Protein AF-A0A955ERN3-F1 (afdb_monomer_lite)

Structure (mmCIF, N/CA/C/O backbone):
data_AF-A0A955ERN3-F1
#
_entry.id   AF-A0A955ERN3-F1
#
loop_
_atom_site.group_PDB
_atom_site.id
_atom_site.type_symbol
_atom_site.label_atom_id
_atom_site.label_alt_id
_atom_site.label_comp_id
_atom_site.label_asym_id
_atom_site.label_entity_id
_atom_site.label_seq_id
_atom_site.pdbx_PDB_ins_code
_atom_site.Cartn_x
_atom_site.Cartn_y
_atom_site.Cartn_z
_atom_site.occupancy
_atom_site.B_iso_or_equiv
_atom_site.auth_seq_id
_atom_site.auth_comp_id
_atom_site.auth_asym_id
_atom_site.auth_atom_id
_atom_site.pdbx_PDB_model_num
ATOM 1 N N . MET A 1 1 ? -17.187 -28.758 -18.424 1.00 38.84 1 MET A N 1
ATOM 2 C CA . MET A 1 1 ? -16.255 -27.764 -18.999 1.00 38.84 1 MET A CA 1
ATOM 3 C C . MET A 1 1 ? -15.702 -26.942 -17.848 1.00 38.84 1 MET A C 1
ATOM 5 O O . MET A 1 1 ? -16.464 -26.212 -17.231 1.00 38.84 1 MET A O 1
ATOM 9 N N . ALA A 1 2 ? -14.441 -27.148 -17.463 1.00 47.78 2 ALA A N 1
ATOM 10 C CA . ALA A 1 2 ? -13.826 -26.380 -16.383 1.00 47.78 2 ALA A CA 1
ATOM 11 C C . ALA A 1 2 ? -13.717 -24.915 -16.829 1.00 47.78 2 ALA A C 1
ATOM 13 O O . ALA A 1 2 ? -13.055 -24.626 -17.822 1.00 47.78 2 ALA A O 1
ATOM 14 N N . SER A 1 3 ? -14.407 -24.007 -16.138 1.00 50.03 3 SER A N 1
ATOM 15 C CA . SER A 1 3 ? -14.310 -22.571 -16.395 1.00 50.03 3 SER A CA 1
ATOM 16 C C . SER A 1 3 ? -12.889 -22.122 -16.064 1.00 50.03 3 SER A C 1
ATOM 18 O O . SER A 1 3 ? -12.560 -21.887 -14.902 1.00 50.03 3 SER A O 1
ATOM 20 N N . SER A 1 4 ? -12.025 -22.031 -17.074 1.00 58.22 4 SER A N 1
ATOM 21 C CA . SER A 1 4 ? -10.738 -21.351 -16.960 1.00 58.22 4 SER A CA 1
ATOM 22 C C . SER A 1 4 ? -10.998 -19.960 -16.383 1.00 58.22 4 SER A C 1
ATOM 24 O O . SER A 1 4 ? -11.773 -19.209 -16.977 1.00 58.22 4 SER A O 1
ATOM 26 N N . LYS A 1 5 ? -10.413 -19.629 -15.221 1.00 67.31 5 LYS A N 1
ATOM 27 C CA . LYS A 1 5 ? -10.492 -18.279 -14.635 1.00 67.31 5 LYS A CA 1
ATOM 28 C C . LYS A 1 5 ? -10.195 -17.263 -15.740 1.00 67.31 5 LYS A C 1
ATOM 30 O O . LYS A 1 5 ? -9.083 -17.245 -16.265 1.00 67.31 5 LYS A O 1
ATOM 35 N N . ALA A 1 6 ? -11.197 -16.479 -16.132 1.00 81.50 6 ALA A N 1
ATOM 36 C CA . ALA A 1 6 ? -11.049 -15.519 -17.213 1.00 81.50 6 ALA A CA 1
ATOM 37 C C . ALA A 1 6 ? -10.002 -14.473 -16.805 1.00 81.50 6 ALA A C 1
ATOM 39 O O . ALA A 1 6 ? -10.156 -13.793 -15.791 1.00 81.50 6 ALA A O 1
ATOM 40 N N . VAL A 1 7 ? -8.911 -14.376 -17.568 1.00 84.00 7 VAL A N 1
ATOM 41 C CA . VAL A 1 7 ? -7.880 -13.355 -17.359 1.00 84.00 7 VAL A CA 1
ATOM 42 C C . VAL A 1 7 ? -8.297 -12.104 -18.121 1.00 84.00 7 VAL A C 1
ATOM 44 O O . VAL A 1 7 ? -8.283 -12.087 -19.351 1.00 84.00 7 VAL A O 1
ATOM 47 N N . THR A 1 8 ? -8.643 -11.044 -17.395 1.00 90.56 8 THR A N 1
ATOM 48 C CA . THR A 1 8 ? -8.971 -9.744 -17.993 1.00 90.56 8 THR A CA 1
ATOM 49 C C . THR A 1 8 ? -7.722 -8.873 -18.054 1.00 90.56 8 THR A C 1
ATOM 51 O O . THR A 1 8 ? -7.165 -8.492 -17.025 1.00 90.56 8 THR A O 1
ATOM 54 N N . ARG A 1 9 ? -7.269 -8.531 -19.266 1.00 90.50 9 ARG A N 1
ATOM 55 C CA . ARG A 1 9 ? -6.126 -7.629 -19.462 1.00 90.50 9 ARG A CA 1
ATOM 56 C C . ARG A 1 9 ? -6.530 -6.191 -19.150 1.00 90.50 9 ARG A C 1
ATOM 58 O O . ARG A 1 9 ? -7.452 -5.662 -19.761 1.00 90.50 9 ARG A O 1
ATOM 65 N N . GLN A 1 10 ? -5.775 -5.542 -18.270 1.00 89.56 10 GLN A N 1
ATOM 66 C CA . GLN A 1 10 ? -5.902 -4.114 -17.990 1.00 89.56 10 GLN A CA 1
ATOM 67 C C . GLN A 1 10 ? -4.603 -3.390 -18.358 1.00 89.56 10 GLN A C 1
ATOM 69 O O . GLN A 1 10 ? -3.508 -3.892 -18.100 1.00 89.56 10 GLN A O 1
ATOM 74 N N . SER A 1 11 ? -4.730 -2.216 -18.979 1.00 92.81 11 SER A N 1
ATOM 75 C CA . SER A 1 11 ? -3.608 -1.334 -19.312 1.00 92.81 11 SER A CA 1
ATOM 76 C C . SER A 1 11 ? -3.699 -0.088 -18.447 1.00 92.81 11 SER A C 1
ATOM 78 O O . SER A 1 11 ? -4.718 0.597 -18.468 1.00 92.81 11 SER A O 1
ATOM 80 N N . VAL A 1 12 ? -2.633 0.217 -17.710 1.00 91.12 12 VAL A N 1
ATOM 81 C CA . VAL A 1 12 ? -2.566 1.392 -16.836 1.00 91.12 12 VAL A CA 1
ATOM 82 C C . VAL A 1 12 ? -1.288 2.175 -17.103 1.00 91.12 12 VAL A C 1
ATOM 84 O O . VAL A 1 12 ? -0.211 1.597 -17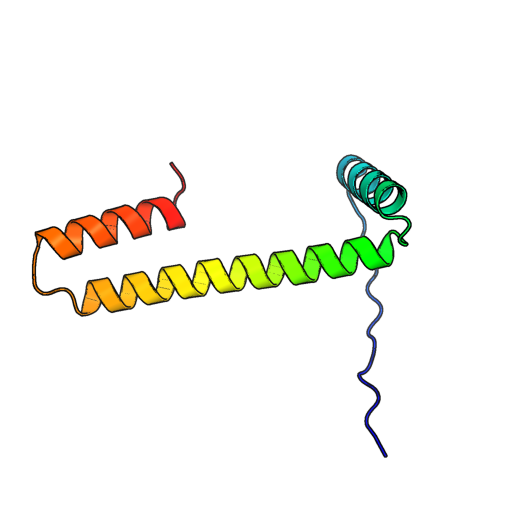.261 1.00 91.12 12 VAL A O 1
ATOM 87 N N . SER A 1 13 ? -1.405 3.499 -17.148 1.00 95.81 13 SER A N 1
ATOM 88 C CA . SER A 1 13 ? -0.257 4.397 -17.257 1.00 95.81 13 SER A CA 1
ATOM 89 C C . SER A 1 13 ? 0.332 4.638 -15.873 1.00 95.81 13 SER A C 1
ATOM 91 O O . SER A 1 13 ? -0.361 5.095 -14.967 1.00 95.81 13 SER A O 1
ATOM 93 N N . LEU A 1 14 ? 1.620 4.341 -15.703 1.00 95.25 14 LEU A N 1
ATOM 94 C CA . LEU A 1 14 ? 2.328 4.580 -14.448 1.00 95.25 14 LEU A CA 1
ATOM 95 C C . LEU A 1 14 ? 3.107 5.901 -14.522 1.00 95.25 14 LEU A C 1
ATOM 97 O O . LEU A 1 14 ? 3.834 6.110 -15.498 1.00 95.25 14 LEU A O 1
ATOM 101 N N . PRO A 1 15 ? 3.054 6.756 -13.483 1.00 97.88 15 PRO A N 1
ATOM 102 C CA . PRO A 1 15 ? 3.956 7.897 -13.369 1.00 97.88 15 PRO A CA 1
ATOM 103 C C . PRO A 1 15 ? 5.420 7.458 -13.489 1.00 97.88 15 PRO A C 1
ATOM 105 O O . PRO A 1 15 ? 5.806 6.406 -12.971 1.00 97.88 15 PRO A O 1
ATOM 108 N N . ALA A 1 16 ? 6.264 8.275 -14.125 1.00 97.88 16 ALA A N 1
ATOM 109 C CA . ALA A 1 16 ? 7.645 7.901 -14.455 1.00 97.88 16 ALA A CA 1
ATOM 110 C C . ALA A 1 16 ? 8.464 7.432 -13.234 1.00 97.88 16 ALA A C 1
ATOM 112 O O . ALA A 1 16 ? 9.235 6.470 -13.316 1.00 97.88 16 ALA A O 1
ATOM 113 N N . ALA A 1 17 ? 8.266 8.074 -12.078 1.00 97.38 17 ALA A N 1
ATOM 114 C CA . ALA A 1 17 ? 8.905 7.685 -10.824 1.00 97.38 17 ALA A CA 1
ATOM 115 C C . ALA A 1 17 ? 8.473 6.285 -10.352 1.00 97.38 17 ALA A C 1
ATOM 117 O O . ALA A 1 17 ? 9.317 5.478 -9.954 1.00 97.38 17 ALA A O 1
ATOM 118 N N . LEU A 1 18 ? 7.180 5.960 -10.447 1.00 96.88 18 LEU A N 1
ATOM 119 C CA . LEU A 1 18 ? 6.656 4.648 -10.073 1.00 96.88 18 LEU A CA 1
ATOM 120 C C . LEU A 1 18 ? 7.116 3.566 -11.059 1.00 96.88 18 LEU A C 1
ATOM 122 O O . LEU A 1 18 ? 7.589 2.514 -10.633 1.00 96.88 18 LEU A O 1
ATOM 126 N N . ALA A 1 19 ? 7.088 3.849 -12.364 1.00 97.44 19 ALA A N 1
ATOM 127 C CA . ALA A 1 19 ? 7.585 2.931 -13.389 1.00 97.44 19 ALA A CA 1
ATOM 128 C C . ALA A 1 19 ? 9.066 2.559 -13.170 1.00 97.44 19 ALA A C 1
ATOM 130 O O . ALA A 1 19 ? 9.451 1.395 -13.312 1.00 97.44 19 ALA A O 1
ATOM 131 N N . ARG A 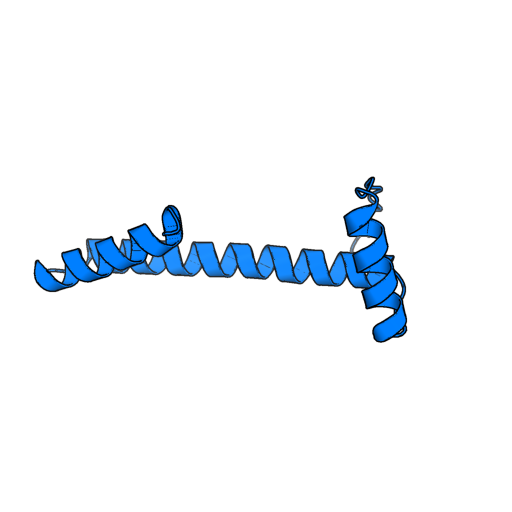1 20 ? 9.905 3.528 -12.765 1.00 98.12 20 ARG A N 1
ATOM 132 C CA . ARG A 1 20 ? 11.307 3.283 -12.374 1.00 98.12 20 ARG A CA 1
ATOM 133 C C . ARG A 1 20 ? 11.418 2.337 -11.176 1.00 98.12 20 ARG A C 1
ATOM 135 O O . ARG A 1 20 ? 12.225 1.410 -11.229 1.00 98.12 20 ARG A O 1
ATOM 142 N N . ARG A 1 21 ? 10.608 2.537 -10.129 1.00 97.62 21 ARG A N 1
ATOM 143 C CA . ARG A 1 21 ? 10.590 1.673 -8.931 1.00 97.62 21 ARG A CA 1
ATOM 144 C C . ARG A 1 21 ? 10.172 0.243 -9.275 1.00 97.62 21 ARG A C 1
ATOM 146 O O . ARG A 1 21 ? 10.861 -0.695 -8.883 1.00 97.62 21 ARG A O 1
ATOM 153 N N . VAL A 1 22 ? 9.120 0.076 -10.078 1.00 97.44 22 VAL A N 1
ATOM 154 C CA . VAL A 1 22 ? 8.669 -1.241 -10.562 1.00 97.44 22 VAL A CA 1
ATOM 155 C C . VAL A 1 22 ? 9.766 -1.930 -11.376 1.00 97.44 22 VAL A C 1
ATOM 157 O O . VAL A 1 22 ? 10.039 -3.109 -11.165 1.00 97.44 22 VAL A O 1
ATOM 160 N N . ARG A 1 23 ? 10.453 -1.203 -12.271 1.00 97.81 23 ARG A N 1
ATOM 161 C CA . ARG A 1 23 ? 11.588 -1.744 -13.041 1.00 97.81 23 ARG A CA 1
ATOM 162 C C . ARG A 1 23 ? 12.726 -2.224 -12.140 1.00 97.81 23 ARG A C 1
ATOM 164 O O . ARG A 1 23 ? 13.268 -3.300 -12.378 1.00 97.81 23 ARG A O 1
ATOM 171 N N . ALA A 1 24 ? 13.086 -1.439 -11.126 1.00 98.12 24 ALA A N 1
ATOM 172 C CA . ALA A 1 24 ? 14.138 -1.803 -10.184 1.00 98.12 24 ALA A CA 1
ATOM 173 C C . ALA A 1 24 ? 13.766 -3.062 -9.381 1.00 98.12 24 ALA A C 1
ATOM 175 O O . ALA A 1 24 ? 14.570 -3.989 -9.301 1.00 98.12 24 ALA A O 1
ATOM 176 N N . ALA A 1 25 ? 12.531 -3.138 -8.873 1.00 97.56 25 ALA A N 1
ATOM 177 C CA . ALA A 1 25 ? 12.023 -4.303 -8.147 1.00 97.56 25 ALA A CA 1
ATOM 178 C C . ALA A 1 25 ? 11.984 -5.569 -9.021 1.00 97.56 25 ALA A C 1
ATOM 180 O O . ALA A 1 25 ? 12.423 -6.635 -8.592 1.00 97.56 25 ALA A O 1
ATOM 181 N N . ALA A 1 26 ? 11.528 -5.441 -10.270 1.00 98.12 26 ALA A N 1
ATOM 182 C CA . ALA A 1 26 ? 11.523 -6.523 -11.252 1.00 98.12 26 ALA A CA 1
ATOM 183 C C . ALA A 1 26 ? 12.937 -7.060 -11.518 1.00 98.12 26 ALA A C 1
ATOM 185 O O . ALA A 1 26 ? 13.159 -8.269 -11.456 1.00 98.12 26 ALA A O 1
ATOM 186 N N . LYS A 1 27 ? 13.914 -6.163 -11.723 1.00 98.06 27 LYS A N 1
ATOM 187 C CA . LYS A 1 27 ? 15.322 -6.536 -11.925 1.00 98.06 27 LYS A CA 1
ATOM 188 C C . LYS A 1 27 ? 15.906 -7.247 -10.703 1.00 98.06 27 LYS A C 1
ATOM 190 O O . LYS A 1 27 ? 16.548 -8.279 -10.866 1.00 98.06 27 LYS A O 1
ATOM 195 N N . ALA A 1 28 ? 15.665 -6.724 -9.500 1.00 97.94 28 ALA A N 1
ATOM 196 C CA . ALA A 1 28 ? 16.165 -7.311 -8.257 1.00 97.94 28 ALA A CA 1
ATOM 197 C C . ALA A 1 28 ? 15.637 -8.737 -8.029 1.00 97.94 28 ALA A C 1
ATOM 199 O O . ALA A 1 28 ? 16.376 -9.605 -7.576 1.00 97.94 28 ALA A O 1
ATOM 200 N N . ARG A 1 29 ? 14.373 -8.991 -8.393 1.00 96.75 29 ARG A N 1
ATOM 201 C CA . ARG A 1 29 ? 13.693 -10.278 -8.175 1.00 96.75 29 ARG A CA 1
ATOM 202 C C . ARG A 1 29 ? 13.729 -11.217 -9.388 1.00 96.75 29 ARG A C 1
ATOM 204 O O . ARG A 1 29 ? 13.210 -12.320 -9.297 1.00 96.75 29 ARG A O 1
ATOM 211 N N . ARG A 1 30 ? 14.333 -10.798 -10.510 1.00 97.19 30 ARG A N 1
ATOM 212 C CA . ARG A 1 30 ? 14.342 -11.521 -11.802 1.00 97.19 30 ARG A CA 1
ATOM 213 C C . ARG A 1 30 ? 12.935 -11.894 -12.300 1.00 97.19 30 ARG A C 1
ATOM 215 O O . ARG A 1 30 ? 12.729 -12.965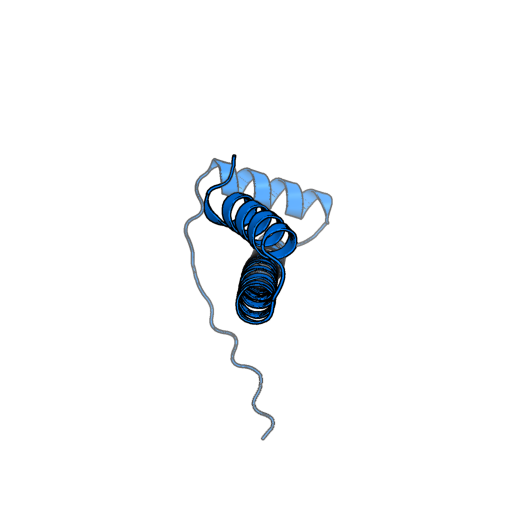 -12.861 1.00 97.19 30 ARG A O 1
ATOM 222 N N . LEU A 1 31 ? 11.972 -10.997 -12.101 1.00 97.44 31 LEU A N 1
ATOM 223 C CA . LEU A 1 31 ? 10.579 -11.159 -12.530 1.00 97.44 31 LEU A CA 1
ATOM 224 C C . LEU A 1 31 ? 10.223 -10.146 -13.620 1.00 97.44 31 LEU A C 1
ATOM 226 O O . LEU A 1 31 ? 10.899 -9.131 -13.791 1.00 97.44 31 LEU A O 1
ATOM 230 N N . SER A 1 32 ? 9.132 -10.395 -14.349 1.00 97.31 32 SER A N 1
ATOM 231 C CA . SER A 1 32 ? 8.580 -9.392 -15.262 1.00 97.31 32 SER A CA 1
ATOM 232 C C . SER A 1 32 ? 7.968 -8.227 -14.477 1.00 97.31 32 SER A C 1
ATOM 234 O O . SER A 1 32 ? 7.466 -8.395 -13.363 1.00 97.31 32 SER A O 1
ATOM 236 N N . GLN A 1 33 ? 7.959 -7.031 -15.073 1.00 95.88 33 GLN A N 1
ATOM 237 C CA . GLN A 1 33 ? 7.299 -5.871 -14.464 1.00 95.88 33 GLN A CA 1
ATOM 238 C C . GLN A 1 33 ? 5.813 -6.139 -14.207 1.00 95.88 33 GLN A C 1
ATOM 240 O O . GLN A 1 33 ? 5.312 -5.787 -13.146 1.00 95.88 33 GLN A O 1
ATOM 245 N N . SER A 1 34 ? 5.130 -6.812 -15.138 1.00 95.00 34 SER A N 1
ATOM 246 C CA . SER A 1 34 ? 3.729 -7.205 -14.975 1.00 95.00 34 SER A CA 1
ATOM 247 C C . SER A 1 34 ? 3.522 -8.099 -13.754 1.00 95.00 34 SER A C 1
ATOM 249 O O . SER A 1 34 ? 2.578 -7.871 -13.008 1.00 95.00 34 SER A O 1
ATOM 251 N N . ARG A 1 35 ? 4.416 -9.066 -13.498 1.00 95.56 35 ARG A N 1
ATOM 252 C CA . ARG A 1 35 ? 4.311 -9.933 -12.316 1.00 95.56 35 ARG A CA 1
ATOM 253 C C . ARG A 1 35 ? 4.485 -9.149 -11.018 1.00 95.56 35 ARG A C 1
ATOM 255 O O . ARG A 1 35 ? 3.703 -9.338 -10.097 1.00 95.56 35 ARG A O 1
ATOM 262 N N . ILE A 1 36 ? 5.455 -8.235 -10.977 1.00 97.06 36 ILE A N 1
ATOM 263 C CA . ILE A 1 36 ? 5.643 -7.339 -9.829 1.00 97.06 36 ILE A CA 1
ATOM 264 C C . ILE A 1 36 ? 4.404 -6.473 -9.594 1.00 97.06 36 ILE A C 1
ATOM 266 O O . ILE A 1 36 ? 3.996 -6.313 -8.452 1.00 97.06 36 ILE A O 1
ATOM 270 N N . ILE A 1 37 ? 3.802 -5.921 -1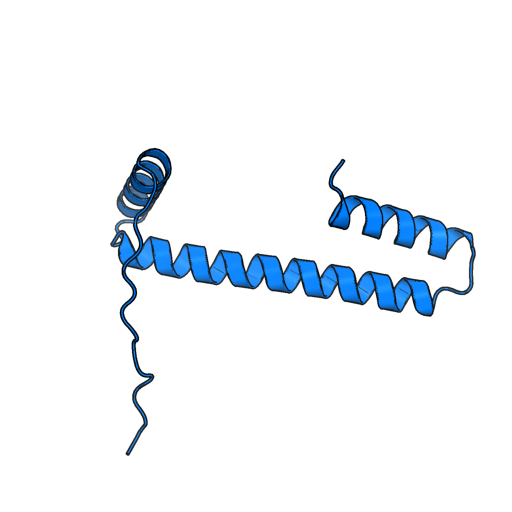0.651 1.00 95.94 37 ILE A N 1
ATOM 271 C CA . ILE A 1 37 ? 2.596 -5.091 -10.525 1.00 95.94 37 ILE A CA 1
ATOM 272 C C . ILE A 1 37 ? 1.445 -5.905 -9.932 1.00 95.94 37 ILE A C 1
ATOM 274 O O . ILE A 1 37 ? 0.820 -5.433 -8.992 1.00 95.94 37 ILE A O 1
ATOM 278 N N . VAL A 1 38 ? 1.194 -7.116 -10.437 1.00 95.44 38 VAL A N 1
ATOM 279 C CA . VAL A 1 38 ? 0.137 -7.995 -9.910 1.00 95.44 38 VAL A CA 1
ATOM 280 C C . VAL A 1 38 ? 0.352 -8.273 -8.423 1.00 95.44 38 VAL A C 1
ATOM 282 O O . VAL A 1 38 ? -0.546 -8.013 -7.635 1.00 95.44 38 VAL A O 1
ATOM 285 N N . GLU A 1 39 ? 1.556 -8.690 -8.024 1.00 95.44 39 GLU A N 1
ATOM 286 C CA . GLU A 1 39 ? 1.856 -8.990 -6.615 1.00 95.44 39 GLU A CA 1
ATOM 287 C C . GLU A 1 39 ? 1.720 -7.763 -5.704 1.00 95.44 39 GLU A C 1
ATOM 289 O O . GLU A 1 39 ? 1.227 -7.866 -4.585 1.00 95.44 39 GLU A O 1
ATOM 294 N N . LEU A 1 40 ? 2.148 -6.585 -6.170 1.00 95.44 40 LEU A N 1
ATOM 295 C CA . LEU A 1 40 ? 2.003 -5.344 -5.407 1.00 95.44 40 LEU A CA 1
ATOM 296 C C . LEU A 1 40 ? 0.537 -4.921 -5.271 1.00 95.44 40 LEU A C 1
ATOM 298 O O . LEU A 1 40 ? 0.168 -4.362 -4.242 1.00 95.44 40 LEU A O 1
ATOM 302 N N . VAL A 1 41 ? -0.288 -5.170 -6.291 1.00 95.44 41 VAL A N 1
ATOM 303 C CA . VAL A 1 41 ? -1.730 -4.899 -6.242 1.00 95.44 41 VAL A CA 1
ATOM 304 C C . VAL A 1 41 ? -2.424 -5.876 -5.297 1.00 95.44 41 VAL A C 1
ATOM 306 O O . VAL A 1 41 ? -3.186 -5.427 -4.451 1.00 95.44 41 VAL A O 1
ATOM 309 N N . GLU A 1 42 ? -2.127 -7.175 -5.385 1.00 96.19 42 GLU A N 1
ATOM 310 C CA . GLU A 1 42 ? -2.654 -8.199 -4.470 1.00 96.19 42 GLU A CA 1
ATOM 311 C C . GLU A 1 42 ? -2.314 -7.850 -3.014 1.00 96.19 42 GLU A C 1
ATOM 313 O O . GLU A 1 42 ? -3.213 -7.690 -2.190 1.00 96.19 42 GLU A O 1
ATOM 318 N N . LEU A 1 43 ? -1.034 -7.591 -2.724 1.00 96.44 43 LEU A N 1
ATOM 319 C CA . LEU A 1 43 ? -0.583 -7.196 -1.389 1.00 96.44 43 LEU A CA 1
ATOM 320 C C . LEU A 1 43 ? -1.219 -5.879 -0.920 1.00 96.44 43 LEU A C 1
ATOM 322 O O . LEU A 1 43 ? -1.541 -5.726 0.258 1.00 96.44 43 LEU A O 1
ATOM 326 N N . GLY A 1 44 ? -1.382 -4.911 -1.826 1.00 95.62 44 GLY A N 1
ATOM 327 C CA . GLY A 1 44 ? -2.018 -3.632 -1.523 1.00 95.62 44 GLY A CA 1
ATOM 328 C C . GLY A 1 44 ? -3.484 -3.796 -1.126 1.00 95.62 44 GLY A C 1
ATOM 329 O O . GLY A 1 44 ? -3.910 -3.224 -0.125 1.00 95.62 44 GLY A O 1
ATOM 330 N N . LEU A 1 45 ? -4.232 -4.619 -1.864 1.00 96.06 45 LEU A N 1
ATOM 331 C CA . LEU A 1 45 ? -5.631 -4.930 -1.565 1.00 96.06 45 LEU A CA 1
ATOM 332 C C . LEU A 1 45 ? -5.765 -5.695 -0.245 1.00 96.06 45 LEU A C 1
ATOM 334 O O . LEU A 1 45 ? -6.582 -5.325 0.593 1.00 96.06 45 LEU A O 1
ATOM 338 N N . GLU A 1 46 ? -4.919 -6.698 -0.008 1.00 95.62 46 GLU A N 1
ATOM 339 C CA . GLU A 1 46 ? -4.885 -7.429 1.265 1.00 95.62 46 GLU A CA 1
ATOM 340 C C . GLU A 1 46 ? -4.518 -6.523 2.447 1.00 95.62 46 GLU A C 1
ATOM 342 O O . GLU A 1 46 ? -5.029 -6.689 3.553 1.00 95.62 46 GLU A O 1
ATOM 347 N N . SER A 1 47 ? -3.621 -5.554 2.247 1.00 94.69 47 SER A N 1
ATOM 348 C CA . SER A 1 47 ? -3.281 -4.574 3.280 1.00 94.69 47 SER A CA 1
ATOM 349 C C . SER A 1 47 ? -4.470 -3.681 3.623 1.00 94.69 47 SER A C 1
ATOM 351 O O . SER A 1 47 ? -4.736 -3.472 4.803 1.00 94.69 47 SER A O 1
ATOM 353 N N . GLN A 1 48 ? -5.196 -3.195 2.612 1.00 91.81 48 GLN A N 1
ATOM 354 C CA . GLN A 1 48 ? -6.398 -2.384 2.817 1.00 91.81 48 GLN A CA 1
ATOM 355 C C . GLN A 1 48 ? -7.502 -3.176 3.520 1.00 91.81 48 GLN A C 1
ATOM 357 O O . GLN A 1 48 ? -8.162 -2.650 4.411 1.00 91.81 48 GLN A O 1
ATOM 362 N N . GLU A 1 49 ? -7.690 -4.444 3.156 1.00 93.75 49 GLU A N 1
ATOM 363 C CA . GLU A 1 49 ? -8.690 -5.297 3.797 1.00 93.75 49 GLU A CA 1
ATOM 364 C C . GLU A 1 49 ? -8.342 -5.574 5.263 1.00 93.75 49 GLU A C 1
ATOM 366 O O . GLU A 1 49 ? -9.201 -5.467 6.133 1.00 93.75 49 GLU A O 1
ATOM 371 N N . ARG A 1 50 ? -7.066 -5.841 5.573 1.00 92.44 50 ARG A N 1
ATOM 372 C CA . ARG A 1 50 ? -6.609 -6.011 6.963 1.00 92.44 50 ARG A CA 1
ATOM 373 C C . ARG A 1 50 ? -6.799 -4.751 7.801 1.00 92.44 50 ARG A C 1
ATOM 375 O O . ARG A 1 50 ? -7.176 -4.849 8.965 1.00 92.44 50 ARG A O 1
ATOM 382 N N . GLU A 1 51 ? -6.540 -3.581 7.227 1.00 90.12 51 GLU A N 1
ATOM 383 C CA . GLU A 1 51 ? -6.751 -2.300 7.905 1.00 90.12 51 GLU A CA 1
ATOM 384 C C . GLU A 1 51 ? -8.238 -2.056 8.196 1.00 90.12 51 GLU A C 1
ATOM 386 O O . GLU A 1 51 ? -8.594 -1.712 9.323 1.00 90.12 51 GLU A O 1
ATOM 391 N N . ARG A 1 52 ? -9.118 -2.343 7.226 1.00 90.56 52 ARG A N 1
ATOM 392 C CA . ARG A 1 52 ? -10.577 -2.295 7.417 1.00 90.56 52 ARG A CA 1
ATOM 393 C C . ARG A 1 52 ? -11.053 -3.282 8.476 1.00 90.56 52 ARG A C 1
ATOM 395 O O . ARG A 1 52 ? -11.810 -2.892 9.358 1.00 90.56 52 ARG A O 1
ATOM 402 N N . ALA A 1 53 ? -10.592 -4.530 8.430 1.00 92.31 53 ALA A N 1
ATOM 403 C CA . ALA A 1 53 ? -10.964 -5.548 9.408 1.00 92.31 53 ALA A CA 1
ATOM 404 C C . ALA A 1 53 ? -10.572 -5.130 10.833 1.00 92.31 53 ALA A C 1
ATOM 406 O O . ALA A 1 53 ? -11.398 -5.201 11.739 1.00 92.31 53 ALA A O 1
ATOM 407 N N . ARG A 1 54 ? -9.352 -4.605 11.020 1.00 90.25 54 ARG A N 1
ATOM 408 C CA . ARG A 1 54 ? -8.898 -4.081 12.317 1.00 90.25 54 ARG A CA 1
ATOM 409 C C . ARG A 1 54 ? -9.741 -2.898 12.789 1.00 90.25 54 ARG A C 1
ATOM 411 O O . ARG A 1 54 ? -10.080 -2.816 13.964 1.00 90.25 54 ARG A O 1
ATOM 418 N N . TYR A 1 55 ? -10.080 -1.980 11.885 1.00 89.75 55 TYR A N 1
ATOM 419 C CA . TYR A 1 55 ? -10.955 -0.855 12.208 1.00 89.75 55 TYR A CA 1
ATOM 420 C C . TYR A 1 55 ? -12.339 -1.333 12.674 1.00 89.75 55 TYR A C 1
ATOM 422 O O . TYR A 1 55 ? -12.843 -0.868 13.693 1.00 89.75 55 TYR A O 1
ATOM 430 N N . HIS A 1 56 ? -12.926 -2.304 11.969 1.00 91.19 56 HIS A N 1
ATOM 431 C CA . HIS A 1 56 ? -14.217 -2.891 12.330 1.00 91.19 56 HIS A CA 1
ATOM 432 C C . HIS A 1 56 ? -14.163 -3.616 13.681 1.00 91.19 56 HIS A C 1
ATOM 434 O O . HIS A 1 56 ? -15.051 -3.419 14.506 1.00 91.19 56 HIS A O 1
ATOM 440 N N . GLU A 1 57 ? -13.108 -4.389 13.944 1.00 92.38 57 GLU A N 1
ATOM 441 C CA . GLU A 1 57 ? -12.910 -5.068 15.230 1.00 92.38 57 GLU A CA 1
ATOM 442 C C . GLU A 1 57 ? -12.871 -4.069 16.395 1.00 92.38 57 GLU A C 1
ATOM 444 O O . GLU A 1 57 ? -13.541 -4.266 17.407 1.00 92.38 57 GLU A O 1
ATOM 449 N N . LEU A 1 58 ? -12.150 -2.957 16.235 1.00 89.75 58 LEU A N 1
ATOM 450 C CA . LEU A 1 58 ? -12.096 -1.901 17.246 1.00 89.75 58 LEU A CA 1
ATOM 451 C C . LEU A 1 58 ? -13.456 -1.216 17.446 1.00 89.75 58 LEU A C 1
ATOM 453 O O . LEU A 1 58 ? -13.808 -0.881 18.574 1.00 89.75 58 LEU A O 1
ATOM 457 N N . LEU A 1 59 ? -14.255 -1.030 16.390 1.00 90.75 59 LEU A N 1
ATOM 458 C CA . LEU A 1 59 ? -15.621 -0.514 16.530 1.00 90.75 59 LEU A CA 1
ATOM 459 C C . LEU A 1 59 ? -16.525 -1.477 17.308 1.00 90.75 59 LEU A C 1
ATOM 461 O O . LEU A 1 59 ? -17.298 -1.034 18.159 1.00 90.75 59 LEU A O 1
ATOM 465 N N . ASP A 1 60 ? -16.429 -2.780 17.050 1.00 90.44 60 ASP A N 1
ATOM 466 C CA . ASP A 1 60 ? -17.202 -3.781 17.786 1.00 90.44 60 ASP A CA 1
ATOM 467 C C . ASP A 1 60 ? -16.772 -3.852 19.257 1.00 90.44 60 ASP A C 1
ATOM 469 O O . ASP A 1 60 ? -17.628 -3.855 20.147 1.00 90.44 60 ASP A O 1
ATOM 473 N N . GLN A 1 61 ? -15.464 -3.794 19.528 1.00 89.25 61 GLN A N 1
ATOM 474 C CA . GLN A 1 61 ? -14.938 -3.690 20.889 1.00 89.25 61 GLN A CA 1
ATOM 475 C C . GLN A 1 61 ? -15.465 -2.432 21.588 1.00 89.25 61 GLN A C 1
ATOM 477 O O . GLN A 1 61 ? -15.983 -2.541 22.698 1.00 89.25 61 GLN A O 1
ATOM 482 N N . LEU A 1 62 ? -15.443 -1.268 20.925 1.00 88.38 62 LEU A N 1
ATOM 483 C CA . LEU A 1 62 ? -15.961 -0.012 21.479 1.00 88.38 62 LEU A CA 1
ATOM 484 C C . LEU A 1 62 ? -17.446 -0.113 21.849 1.00 88.38 62 LEU A C 1
ATOM 486 O O . LEU A 1 62 ? -17.850 0.358 22.909 1.00 88.38 62 LEU A O 1
ATOM 490 N N . ARG A 1 63 ? -18.258 -0.750 20.997 1.00 87.31 63 ARG A N 1
ATOM 491 C CA . ARG A 1 63 ? -19.695 -0.959 21.246 1.00 87.31 63 ARG A CA 1
ATOM 492 C C . ARG A 1 63 ? -19.966 -1.902 22.420 1.00 87.31 63 ARG A C 1
ATOM 494 O O . ARG A 1 63 ? -21.013 -1.784 23.050 1.00 87.31 63 ARG A O 1
ATOM 501 N N . SER A 1 64 ? -19.060 -2.842 22.684 1.00 88.50 64 SER A N 1
ATOM 502 C CA . SER A 1 64 ? -19.170 -3.820 23.777 1.00 88.50 64 SER A CA 1
ATOM 503 C C . SER A 1 64 ? -18.509 -3.371 25.090 1.00 88.50 64 SER A C 1
ATOM 505 O O . SER A 1 64 ? -18.826 -3.900 26.157 1.00 88.50 64 SER A O 1
ATOM 507 N N . ALA A 1 65 ? -17.610 -2.385 25.028 1.00 87.00 65 ALA A N 1
ATOM 508 C CA . ALA A 1 65 ? -16.859 -1.888 26.171 1.00 87.00 65 ALA A CA 1
ATOM 509 C C . ALA A 1 65 ? -17.795 -1.239 27.199 1.00 87.00 65 ALA A C 1
ATOM 511 O O . ALA A 1 65 ? -18.517 -0.284 26.910 1.00 87.00 65 ALA A O 1
ATOM 512 N N . THR A 1 66 ? -17.756 -1.745 28.431 1.00 82.69 66 THR A N 1
ATOM 513 C CA . THR A 1 66 ? -18.610 -1.263 29.531 1.00 82.69 66 THR A CA 1
ATOM 514 C C . THR A 1 66 ? -17.876 -0.266 30.434 1.00 82.69 66 THR A C 1
ATOM 516 O O . THR A 1 66 ? -18.511 0.500 31.156 1.00 82.69 66 THR A O 1
ATOM 519 N N . SER A 1 67 ? -16.537 -0.245 30.397 1.00 89.25 67 SER A N 1
ATOM 520 C CA . SER A 1 67 ? -15.739 0.669 31.217 1.00 89.25 67 SER A CA 1
ATOM 521 C C . SER A 1 67 ? -15.325 1.929 30.436 1.00 89.25 67 SER A C 1
ATOM 523 O O . SER A 1 67 ? -14.853 1.814 29.302 1.00 89.25 67 SER A O 1
ATOM 525 N N . PRO A 1 68 ? -15.428 3.134 31.031 1.00 85.06 68 PRO A N 1
ATOM 526 C CA . PRO A 1 68 ? -15.010 4.376 30.370 1.00 85.06 68 PRO A CA 1
ATOM 527 C C . PRO A 1 68 ? -13.532 4.367 29.951 1.00 85.06 68 PRO A C 1
ATOM 529 O O . PRO A 1 68 ? -13.182 4.781 28.853 1.00 85.06 68 PRO A O 1
ATOM 532 N N . ALA A 1 69 ? -12.662 3.794 30.790 1.00 87.12 69 ALA A N 1
ATOM 533 C CA . ALA A 1 69 ? -11.230 3.705 30.510 1.00 87.12 69 ALA A CA 1
ATOM 534 C C . ALA A 1 69 ? -10.898 2.816 29.294 1.00 87.12 69 ALA A C 1
ATOM 536 O O . ALA A 1 69 ? -9.878 3.020 28.637 1.00 87.12 69 ALA A O 1
ATOM 537 N N . GLU A 1 70 ? -11.725 1.812 29.002 1.00 84.44 70 GLU A N 1
ATOM 538 C CA . GLU A 1 70 ? -11.577 0.947 27.830 1.00 84.44 70 GLU A CA 1
ATOM 539 C C . GLU A 1 70 ? -12.100 1.633 26.564 1.00 84.44 70 GLU A C 1
ATOM 541 O O . GLU A 1 70 ? -11.423 1.607 25.536 1.00 84.44 70 GLU A O 1
ATOM 546 N N . GLN A 1 71 ? -13.226 2.346 26.663 1.00 86.88 71 GLN A N 1
ATOM 547 C CA . GLN A 1 71 ? -13.757 3.162 25.567 1.00 86.88 71 GLN A CA 1
ATOM 548 C C . GLN A 1 71 ? -12.755 4.239 25.120 1.00 86.88 71 GLN A C 1
ATOM 550 O O . GLN A 1 71 ? -12.525 4.402 23.918 1.00 86.88 71 GLN A O 1
ATOM 555 N N . ASP A 1 72 ? -12.091 4.917 26.061 1.00 87.62 72 ASP A N 1
ATOM 556 C CA . ASP A 1 72 ? -11.090 5.950 25.762 1.00 87.62 72 ASP A CA 1
ATOM 557 C C . ASP A 1 72 ? -9.857 5.387 25.036 1.00 87.62 72 ASP A C 1
ATOM 559 O O . ASP A 1 72 ? -9.328 6.000 24.098 1.00 87.62 72 ASP A O 1
ATOM 563 N N . ARG A 1 73 ? -9.401 4.191 25.435 1.00 88.56 73 ARG A N 1
ATOM 564 C CA . ARG A 1 73 ? -8.269 3.504 24.789 1.00 88.56 73 ARG A CA 1
ATOM 565 C C . ARG A 1 73 ? -8.606 3.106 23.357 1.00 88.56 73 ARG A C 1
ATOM 567 O O . ARG A 1 73 ? -7.833 3.416 22.451 1.00 88.56 73 ARG A O 1
ATOM 574 N N . ILE A 1 74 ? -9.764 2.482 23.151 1.00 88.25 74 ILE A N 1
ATOM 575 C CA . ILE A 1 74 ? -10.207 2.033 21.826 1.00 88.25 74 ILE A CA 1
ATOM 576 C C . ILE A 1 74 ? -10.450 3.237 20.905 1.00 88.25 74 ILE A C 1
ATOM 578 O O . ILE A 1 74 ? -10.019 3.236 19.754 1.00 88.25 74 ILE A O 1
ATOM 582 N N . THR A 1 75 ? -11.046 4.316 21.422 1.00 87.31 75 THR A N 1
ATOM 583 C CA . THR A 1 75 ? -11.250 5.571 20.674 1.00 87.31 75 THR A CA 1
ATOM 584 C C . THR A 1 75 ? -9.923 6.202 20.250 1.00 87.31 75 THR A C 1
ATOM 586 O O . THR A 1 75 ? -9.777 6.662 19.112 1.00 87.31 75 THR A O 1
ATOM 589 N N . SER A 1 76 ? -8.922 6.185 21.135 1.00 88.06 76 SER A N 1
ATOM 590 C CA . SER A 1 76 ? -7.573 6.664 20.817 1.00 88.06 76 SER A CA 1
ATOM 591 C C . SER A 1 76 ? -6.916 5.827 19.712 1.00 88.06 76 SER A C 1
ATOM 593 O O . SER A 1 76 ? -6.261 6.377 18.824 1.00 88.06 76 SER A O 1
ATOM 595 N N . GLU A 1 77 ? -7.099 4.504 19.734 1.00 86.50 77 GLU A N 1
ATOM 596 C CA . GLU A 1 77 ? -6.553 3.598 18.718 1.00 86.50 77 GLU A CA 1
ATOM 597 C C . GLU A 1 77 ? -7.255 3.750 17.358 1.00 86.50 77 GLU A C 1
ATOM 599 O O . GLU A 1 77 ? -6.582 3.870 16.332 1.00 86.50 77 GLU A O 1
ATOM 604 N N . LEU A 1 78 ? -8.587 3.871 17.346 1.00 87.50 78 LEU A N 1
ATOM 605 C CA . LEU A 1 78 ? -9.379 4.190 16.151 1.00 87.50 78 LEU A CA 1
ATOM 606 C C . LEU A 1 78 ? -8.952 5.518 15.517 1.00 87.50 78 LEU A C 1
ATOM 608 O O . LEU A 1 78 ? -8.821 5.611 14.294 1.00 87.50 78 LEU A O 1
ATOM 612 N N . SER A 1 79 ? -8.695 6.539 16.338 1.00 86.88 79 SER A N 1
ATOM 613 C CA . SER A 1 79 ? -8.267 7.861 15.864 1.00 86.88 79 SER A CA 1
ATOM 614 C C . SER A 1 79 ? -6.907 7.800 15.167 1.00 86.88 79 SER A C 1
ATOM 616 O O . SER A 1 79 ? -6.735 8.394 14.104 1.00 86.88 79 SER A O 1
ATOM 618 N N . ARG A 1 80 ? -5.957 7.025 15.712 1.00 87.19 80 ARG A N 1
ATOM 619 C CA . ARG A 1 80 ? -4.639 6.810 15.090 1.00 87.19 80 ARG A CA 1
ATOM 620 C C . ARG A 1 80 ? -4.739 6.085 13.751 1.00 87.19 80 ARG A C 1
A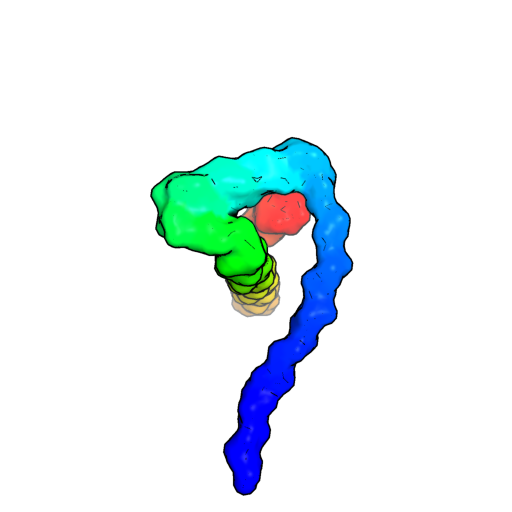TOM 622 O O . ARG A 1 80 ? -4.009 6.442 12.833 1.00 87.19 80 ARG A O 1
ATOM 629 N N . LEU A 1 81 ? -5.628 5.097 13.642 1.00 84.00 81 LEU A N 1
ATOM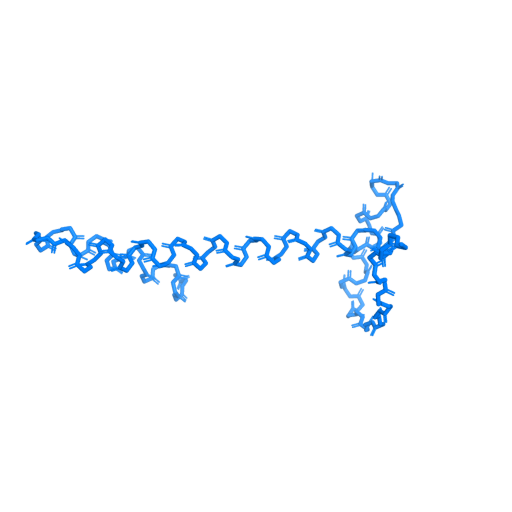 630 C CA . LEU A 1 81 ? -5.853 4.363 12.393 1.00 84.00 81 LEU A CA 1
ATOM 631 C C . LEU A 1 81 ? -6.588 5.200 11.335 1.00 84.00 81 LEU A C 1
ATOM 633 O O . LEU A 1 81 ? -6.314 5.049 10.154 1.00 84.00 81 LEU A O 1
ATOM 637 N N . THR A 1 82 ? -7.501 6.087 11.740 1.00 80.38 82 THR A N 1
ATOM 638 C CA . THR A 1 82 ? -8.349 6.846 10.798 1.00 80.38 82 THR A CA 1
ATOM 639 C C . THR A 1 82 ? -7.673 8.105 10.280 1.00 80.38 82 THR A C 1
ATOM 641 O O . THR A 1 82 ? -7.750 8.409 9.092 1.00 80.38 82 THR A O 1
ATOM 644 N N . PHE A 1 83 ? -7.054 8.873 11.176 1.00 79.44 83 PHE A N 1
ATOM 645 C CA . PHE A 1 83 ? -6.572 10.209 10.835 1.00 79.44 83 PHE A CA 1
ATOM 646 C C . PHE A 1 83 ? -5.077 10.245 10.549 1.00 79.44 83 PHE A C 1
ATOM 648 O O . PHE A 1 83 ? -4.640 11.142 9.835 1.00 79.44 83 PHE A O 1
ATOM 655 N N . GLY A 1 84 ? -4.315 9.259 11.039 1.00 67.50 84 GLY A N 1
ATOM 656 C CA . GLY A 1 84 ? -2.861 9.356 11.093 1.00 67.50 84 GLY A CA 1
ATOM 657 C C . GLY A 1 84 ? -2.446 10.529 11.989 1.00 67.50 84 GLY A C 1
ATOM 658 O O . GLY A 1 84 ? -3.033 11.606 11.962 1.00 67.50 84 GLY A O 1
ATOM 659 N N . SER A 1 85 ? -1.467 10.327 12.860 1.00 49.22 85 SER A N 1
ATOM 660 C CA . SER A 1 85 ? -0.856 11.456 13.577 1.00 49.22 85 SER A CA 1
ATOM 661 C C . SER A 1 85 ? -0.171 12.416 12.610 1.00 49.22 85 SER A C 1
ATOM 663 O O . SER A 1 85 ? 0.605 11.881 11.780 1.00 49.22 85 SER A O 1
#

pLDDT: mean 88.89, std 11.78, range [38.84, 98.12]

Foldseek 3Di:
DPPDPDDDDDDDDDDPVVLVVLVVVCVVVVHDSVVSVVVVVVVVVVVVVVLVVVLVVLVVQLVVDPDPVSVVVSVVVNCCSPPPD

Sequence (85 aa):
MASSKAVTRQSVSLPAALARRVRAAAKARRLSQSRIIVELVELGLESQERERARYHELLDQLRSATSPAEQDRITSELSRLTFGS

Radius of gyration: 20.11 Å; chains: 1; bounding box: 36×39×51 Å

Secondary structure (DSSP, 8-state):
------------PPPHHHHHHHHHHHHHHT--HHHHHHHHHHHHHHHHHHHHHHHHHHHHHHHH--SHHHHHHHHHHHHHHHH--